Protein AF-A0A956C0H5-F1 (afdb_monomer_lite)

Radius of gyration: 31.95 Å; chains: 1; bounding box: 98×32×68 Å

pLDDT: mean 83.11, std 15.61, range [42.44, 98.19]

Foldseek 3Di:
DLVVLDPDDVPDQDDPPDCVRCVSQVSVVVLVQFPDWDWDWADDPDPNDIDTDIDTHGDQQKDWDDWDWDWDQDADPDPDGDDDTKIKIKTKMKRQQVVVNRKMWMWIWMDIPAKTKIKIKIKDCQVVNHNDIDIDMDMDIGHDDDPDDDPPDPPPDPPQDPPHDPPDPDPDDD

Sequence (174 aa):
VIRRYVFLEKGEALDVNDPEIETIRYRLLGTGWFDDVHLALRKGSRRGWVILEITVRERNTLVIQHLAVGVSRGVAGTSDRATDALPYVGLSAAETNLFGTGKSFALSLLASDRQQAVLGRYTDPVFLGSPFSLRLSGFFHNGLEFFGNEPLVSISCPPPGPDADPEMPDPCPP

Structure (mmCIF, N/CA/C/O backbone):
data_AF-A0A956C0H5-F1
#
_entry.id   AF-A0A956C0H5-F1
#
loop_
_atom_site.group_PDB
_atom_site.id
_atom_site.type_symbol
_atom_site.label_atom_id
_atom_site.label_alt_id
_atom_site.label_comp_id
_atom_site.label_asym_id
_atom_site.label_entity_id
_atom_site.label_seq_id
_atom_site.pdbx_PDB_ins_code
_atom_site.Cartn_x
_atom_site.Cartn_y
_atom_site.Cartn_z
_atom_site.occupancy
_atom_site.B_iso_or_equiv
_atom_site.auth_seq_id
_atom_site.auth_comp_id
_atom_site.auth_asym_id
_atom_site.auth_atom_id
_atom_site.pdbx_PDB_model_num
ATOM 1 N N . VAL A 1 1 ? -6.774 -6.746 10.139 1.00 83.56 1 VAL A N 1
ATOM 2 C CA . VAL A 1 1 ? -6.047 -5.479 9.886 1.00 83.56 1 VAL A CA 1
ATOM 3 C C . VAL A 1 1 ? -6.651 -4.297 10.635 1.00 83.56 1 VAL A C 1
ATOM 5 O O . VAL A 1 1 ? -5.957 -3.742 11.473 1.00 83.56 1 VAL A O 1
ATOM 8 N N . ILE A 1 2 ? -7.934 -3.972 10.433 1.00 89.50 2 ILE A N 1
ATOM 9 C CA . ILE A 1 2 ? -8.628 -2.842 11.094 1.00 89.50 2 ILE A CA 1
ATOM 10 C C . ILE A 1 2 ? -8.444 -2.839 12.619 1.00 89.50 2 ILE A C 1
ATOM 12 O O . ILE A 1 2 ? -8.063 -1.824 13.190 1.00 89.50 2 ILE A O 1
ATOM 16 N N . ARG A 1 3 ? -8.629 -3.997 13.274 1.00 89.44 3 ARG A N 1
ATOM 17 C CA . ARG A 1 3 ? -8.521 -4.147 14.736 1.00 89.44 3 ARG A CA 1
ATOM 18 C C . ARG A 1 3 ? -7.220 -3.594 15.330 1.00 89.44 3 ARG A C 1
ATOM 20 O O . ARG A 1 3 ? -7.254 -3.089 16.439 1.00 89.44 3 ARG A O 1
ATOM 27 N N . ARG A 1 4 ? -6.107 -3.643 14.592 1.00 85.81 4 ARG A N 1
ATOM 28 C CA . ARG A 1 4 ? -4.802 -3.126 15.035 1.00 85.81 4 ARG A CA 1
ATOM 29 C C . ARG A 1 4 ? -4.802 -1.610 15.267 1.00 85.81 4 ARG A C 1
ATOM 31 O O . ARG A 1 4 ? -3.990 -1.112 16.033 1.00 85.81 4 ARG A O 1
ATOM 38 N N . TYR A 1 5 ? -5.683 -0.882 14.591 1.00 88.88 5 TYR A N 1
ATOM 39 C CA . TYR A 1 5 ? -5.785 0.575 14.689 1.00 88.88 5 TYR A CA 1
ATOM 40 C C . TYR A 1 5 ? -6.809 1.025 15.739 1.00 88.88 5 TYR A C 1
ATOM 42 O O . TYR A 1 5 ? -6.907 2.217 16.028 1.00 88.88 5 TYR A O 1
ATOM 50 N N . VAL A 1 6 ? -7.546 0.076 16.324 1.00 91.31 6 VAL A N 1
ATOM 51 C CA . VAL A 1 6 ? -8.499 0.305 17.410 1.00 91.31 6 VAL A CA 1
ATOM 52 C C . VAL A 1 6 ? -7.766 0.099 18.731 1.00 91.31 6 VAL A C 1
ATOM 54 O O . VAL A 1 6 ? -7.389 -1.025 19.045 1.00 91.31 6 VAL A O 1
ATOM 57 N N . PHE A 1 7 ? -7.566 1.176 19.490 1.00 89.62 7 PHE A N 1
ATOM 58 C CA . PHE A 1 7 ? -6.877 1.125 20.786 1.00 89.62 7 PHE A CA 1
ATOM 59 C C . PHE A 1 7 ? -7.741 0.520 21.901 1.00 89.62 7 PHE A C 1
ATOM 61 O O . PHE A 1 7 ? -7.200 -0.023 22.851 1.00 89.62 7 PHE A O 1
ATOM 68 N N . LEU A 1 8 ? -9.067 0.566 21.748 1.00 90.06 8 LEU A N 1
ATOM 69 C CA . LEU A 1 8 ? -10.025 0.062 22.730 1.00 90.06 8 LEU A CA 1
ATOM 70 C C . LEU A 1 8 ? -10.003 -1.460 22.824 1.00 90.06 8 LEU A C 1
ATOM 72 O O . LEU A 1 8 ? -10.137 -2.159 21.807 1.00 90.06 8 LEU A O 1
ATOM 76 N N . GLU A 1 9 ? -9.954 -1.993 24.037 1.00 89.69 9 GLU A N 1
ATOM 77 C CA . GLU A 1 9 ? -10.116 -3.418 24.293 1.00 89.69 9 GLU A CA 1
ATOM 78 C C . GLU A 1 9 ? -11.576 -3.817 24.530 1.00 89.69 9 GLU A C 1
ATOM 80 O O . GLU A 1 9 ? -12.439 -3.037 24.933 1.00 89.69 9 GLU A O 1
ATOM 85 N N . LYS A 1 10 ? -11.903 -5.076 24.225 1.00 89.50 10 LYS A N 1
ATOM 86 C CA . LYS A 1 10 ? -13.264 -5.570 24.440 1.00 89.50 10 LYS A CA 1
ATOM 87 C C . LYS A 1 10 ? -13.529 -5.661 25.943 1.00 89.50 10 LYS A C 1
ATOM 89 O O . LYS A 1 10 ? -12.892 -6.455 26.624 1.00 89.50 10 LYS A O 1
ATOM 94 N N . GLY A 1 11 ? -14.551 -4.948 26.411 1.00 88.69 11 GLY A N 1
ATOM 95 C CA . GLY A 1 11 ? -14.949 -4.931 27.824 1.00 88.69 11 GLY A CA 1
ATOM 96 C C . GLY A 1 11 ? -14.332 -3.790 28.628 1.00 88.69 11 GLY A C 1
ATOM 97 O O . GLY A 1 11 ? -14.670 -3.641 29.799 1.00 88.69 11 GLY A O 1
ATOM 98 N N . GLU A 1 12 ? -13.483 -2.977 28.003 1.00 88.56 12 GLU A N 1
ATOM 99 C CA . GLU A 1 12 ? -13.012 -1.717 28.564 1.00 88.56 12 GLU A CA 1
ATOM 100 C C . GLU A 1 12 ? -14.165 -0.707 28.678 1.00 88.56 12 GLU A C 1
ATOM 102 O O . GLU A 1 12 ? -15.116 -0.728 27.887 1.00 88.56 12 GLU A O 1
ATOM 107 N N . ALA A 1 13 ? -14.100 0.160 29.690 1.00 87.25 13 ALA A N 1
ATOM 108 C CA . ALA A 1 13 ? -15.047 1.256 29.827 1.00 87.25 13 ALA A CA 1
ATOM 109 C C . ALA A 1 13 ? -14.805 2.280 28.711 1.00 87.25 13 ALA A C 1
ATOM 111 O O . ALA A 1 13 ? -13.676 2.689 28.473 1.00 87.25 13 ALA A O 1
ATOM 112 N N . LEU A 1 14 ? -15.878 2.691 28.039 1.00 86.25 14 LEU A N 1
ATOM 113 C CA . LEU A 1 14 ? -15.834 3.652 26.944 1.00 86.25 14 LEU A CA 1
ATOM 114 C C . LEU A 1 14 ? -16.555 4.929 27.366 1.00 86.25 14 LEU A C 1
ATOM 116 O O . LEU A 1 14 ? -17.743 4.869 27.697 1.00 86.25 14 LEU A O 1
ATOM 120 N N . ASP A 1 15 ? -15.875 6.070 27.300 1.00 86.88 15 ASP A N 1
ATOM 121 C CA . ASP A 1 15 ? -16.541 7.370 27.340 1.00 86.88 15 ASP A CA 1
ATOM 122 C C . ASP A 1 15 ? -16.944 7.774 25.917 1.00 86.88 15 ASP A C 1
ATOM 124 O O . ASP A 1 15 ? -16.118 7.876 25.019 1.00 86.88 15 ASP A O 1
ATOM 128 N N . VAL A 1 16 ? -18.241 7.983 25.700 1.00 80.38 16 VAL A N 1
ATOM 129 C CA . VAL A 1 16 ? -18.805 8.328 24.386 1.00 80.38 16 VAL A CA 1
ATOM 130 C C . VAL A 1 16 ? -18.338 9.705 23.908 1.00 80.38 16 VAL A C 1
ATOM 132 O O . VAL A 1 16 ? -18.297 9.942 22.703 1.00 80.38 16 VAL A O 1
ATOM 135 N N . ASN A 1 17 ? -17.993 10.600 24.835 1.00 82.69 17 ASN A N 1
ATOM 136 C CA . ASN A 1 17 ? -17.524 11.946 24.511 1.00 82.69 17 ASN A CA 1
ATOM 137 C C . ASN A 1 17 ? -16.003 12.018 24.348 1.00 82.69 17 ASN A C 1
ATOM 139 O O . ASN A 1 17 ? -15.473 13.114 24.169 1.00 82.69 17 ASN A O 1
ATOM 143 N N . ASP A 1 18 ? -15.308 10.881 24.424 1.00 85.12 18 ASP A N 1
ATOM 144 C CA . ASP A 1 18 ? -13.865 10.845 24.268 1.00 85.12 18 ASP A CA 1
ATOM 145 C C . ASP A 1 18 ? -13.478 11.157 22.809 1.00 85.12 18 ASP A C 1
ATOM 147 O O . ASP A 1 18 ? -13.793 10.373 21.899 1.00 85.12 18 ASP A O 1
ATOM 151 N N . PRO A 1 19 ? -12.783 12.281 22.551 1.00 84.38 19 PRO A N 1
ATOM 152 C CA . PRO A 1 19 ? -12.319 12.615 21.210 1.00 84.38 19 PRO A CA 1
ATOM 153 C C . PRO A 1 19 ? -11.337 11.574 20.657 1.00 84.38 19 PRO A C 1
ATOM 155 O O . PRO A 1 19 ? -11.182 11.471 19.436 1.00 84.38 19 PRO A O 1
ATOM 158 N N . GLU A 1 20 ? -10.699 10.759 21.506 1.00 85.06 20 GLU A N 1
ATOM 159 C CA . GLU A 1 20 ? -9.787 9.720 21.046 1.00 85.06 20 GLU A CA 1
ATOM 160 C C . GLU A 1 20 ? -10.485 8.682 20.156 1.00 85.06 20 GLU A C 1
ATOM 162 O O . GLU A 1 20 ? -9.850 8.166 19.229 1.00 85.06 20 GLU A O 1
ATOM 167 N N . ILE A 1 21 ? -11.792 8.437 20.336 1.00 88.31 21 ILE A N 1
ATOM 168 C CA . ILE A 1 21 ? -12.573 7.511 19.496 1.00 88.31 21 ILE A CA 1
ATOM 169 C C . ILE A 1 21 ? -12.537 7.945 18.026 1.00 88.31 21 ILE A C 1
ATOM 171 O O . ILE A 1 21 ? -12.342 7.104 17.141 1.00 88.31 21 ILE A O 1
ATOM 175 N N . GLU A 1 22 ? -12.648 9.246 17.741 1.00 88.44 22 GLU A N 1
ATOM 176 C CA . GLU A 1 22 ? -12.543 9.756 16.368 1.00 88.44 22 GLU A CA 1
ATOM 177 C C . GLU A 1 22 ? -11.156 9.516 15.763 1.00 88.44 22 GLU A C 1
ATOM 179 O O . GLU A 1 22 ? -11.024 9.308 14.554 1.00 88.44 22 GLU A O 1
ATOM 184 N N . THR A 1 23 ? -10.109 9.437 16.585 1.00 92.44 23 THR A N 1
ATOM 185 C CA . THR A 1 23 ? -8.748 9.126 16.122 1.00 92.44 23 THR A CA 1
ATOM 186 C C . THR A 1 23 ? -8.664 7.768 15.432 1.00 92.44 23 THR A C 1
ATOM 188 O O . THR A 1 23 ? -7.829 7.593 14.544 1.00 92.44 23 THR A O 1
ATOM 191 N N . ILE A 1 24 ? -9.541 6.810 15.765 1.00 93.75 24 ILE A N 1
ATOM 192 C CA . ILE A 1 24 ? -9.627 5.520 15.059 1.00 93.75 24 ILE A CA 1
ATOM 193 C C . ILE A 1 24 ? -9.949 5.753 13.581 1.00 93.75 24 ILE A C 1
ATOM 195 O O . ILE A 1 24 ? -9.306 5.163 12.709 1.00 93.75 24 ILE A O 1
ATOM 199 N N . ARG A 1 25 ? -10.904 6.649 13.293 1.00 94.31 25 ARG A N 1
ATOM 200 C CA . ARG A 1 25 ? -11.288 7.014 11.926 1.00 94.31 25 ARG A CA 1
ATOM 201 C C . ARG A 1 25 ? -10.088 7.575 11.170 1.00 94.31 25 ARG A C 1
ATOM 203 O O . ARG A 1 25 ? -9.765 7.082 10.091 1.00 94.31 25 ARG A O 1
ATOM 210 N N . TYR A 1 26 ? -9.391 8.548 11.754 1.00 94.12 26 TYR A N 1
ATOM 211 C CA . TYR A 1 26 ? -8.232 9.181 11.119 1.00 94.12 26 TYR A CA 1
ATOM 212 C C . TYR A 1 26 ? -7.056 8.218 10.934 1.00 94.12 26 TYR A C 1
ATOM 214 O O . TYR A 1 26 ? -6.415 8.239 9.886 1.00 94.12 26 TYR A O 1
ATOM 222 N N . ARG A 1 27 ? -6.798 7.323 11.895 1.00 93.69 27 ARG A N 1
ATOM 223 C CA . ARG A 1 27 ? -5.769 6.278 11.770 1.00 93.69 27 ARG A CA 1
ATOM 224 C C . ARG A 1 27 ? -6.072 5.325 10.620 1.00 93.69 27 ARG A C 1
ATOM 226 O O . ARG A 1 27 ? -5.168 5.009 9.853 1.00 93.69 27 ARG A O 1
ATOM 233 N N . LEU A 1 28 ? -7.327 4.890 10.485 1.00 93.88 28 LEU A N 1
ATOM 234 C CA . LEU A 1 28 ? -7.751 4.012 9.393 1.00 93.88 28 LEU A CA 1
ATOM 235 C C . LEU A 1 28 ? -7.666 4.717 8.037 1.00 93.88 28 LEU A C 1
ATOM 237 O O . LEU A 1 28 ? -7.111 4.142 7.104 1.00 93.88 28 LEU A O 1
ATOM 241 N N . LEU A 1 29 ? -8.122 5.967 7.929 1.00 93.94 29 LEU A N 1
ATOM 242 C CA . LEU A 1 29 ? -7.972 6.762 6.703 1.00 93.94 29 LEU A CA 1
ATOM 243 C C . LEU A 1 29 ? -6.494 6.997 6.350 1.00 93.94 29 LEU A C 1
ATOM 245 O O . LEU A 1 29 ? -6.102 6.856 5.193 1.00 93.94 29 LEU A O 1
ATOM 249 N N . GLY A 1 30 ? -5.655 7.268 7.353 1.00 91.25 30 GLY A N 1
ATOM 250 C CA . GLY A 1 30 ? -4.216 7.487 7.198 1.00 91.25 30 GLY A CA 1
ATOM 251 C C . GLY A 1 30 ? -3.442 6.273 6.677 1.00 91.25 30 GLY A C 1
ATOM 252 O O . GLY A 1 30 ? -2.357 6.442 6.127 1.00 91.25 30 GLY A O 1
ATOM 253 N N . THR A 1 31 ? -3.997 5.057 6.777 1.00 89.12 31 THR A N 1
ATOM 254 C CA . THR A 1 31 ? -3.408 3.869 6.127 1.00 89.12 31 THR A CA 1
ATOM 255 C C . THR A 1 31 ? -3.444 3.957 4.608 1.00 89.12 31 THR A C 1
ATOM 257 O O . THR A 1 31 ? -2.625 3.339 3.931 1.00 89.12 31 THR A O 1
ATOM 260 N N . GLY A 1 32 ? -4.410 4.700 4.063 1.00 89.81 32 GLY A N 1
ATOM 261 C CA . GLY A 1 32 ? -4.676 4.679 2.644 1.00 89.81 32 GLY A CA 1
ATOM 262 C C . GLY A 1 32 ? -5.164 3.311 2.147 1.00 89.81 32 GLY A C 1
ATOM 263 O O . GLY A 1 32 ? -4.756 2.852 1.085 1.00 89.81 32 GLY A O 1
ATOM 264 N N . TRP A 1 33 ? -6.029 2.627 2.882 1.00 91.06 33 TRP A N 1
ATOM 265 C CA . TRP A 1 33 ? -6.737 1.442 2.363 1.00 91.06 33 TRP A CA 1
ATOM 266 C C . TRP A 1 33 ? -8.231 1.681 2.173 1.00 91.06 33 TRP A C 1
ATOM 268 O O . TRP A 1 33 ? -8.898 0.950 1.445 1.00 91.06 33 TRP A O 1
ATOM 278 N N . PHE A 1 34 ? -8.741 2.738 2.792 1.00 93.44 34 PHE A N 1
ATOM 279 C CA . PHE A 1 34 ? -10.149 3.093 2.795 1.00 93.44 34 PHE A CA 1
ATOM 280 C C . PHE A 1 34 ? -10.289 4.524 2.292 1.00 93.44 34 PHE A C 1
ATOM 282 O O . PHE A 1 34 ? -9.437 5.367 2.586 1.00 93.44 34 PHE A O 1
ATOM 289 N N . ASP A 1 35 ? -11.330 4.790 1.514 1.00 94.00 35 ASP A N 1
ATOM 290 C CA . ASP A 1 35 ? -11.700 6.154 1.129 1.00 94.00 35 ASP A CA 1
ATOM 291 C C . ASP A 1 35 ? -12.812 6.720 2.017 1.00 94.00 35 ASP A C 1
ATOM 293 O O . ASP A 1 35 ? -12.977 7.936 2.085 1.00 94.00 35 ASP A O 1
ATOM 297 N N . ASP A 1 36 ? -13.521 5.855 2.745 1.00 95.56 36 ASP A N 1
ATOM 298 C CA . ASP A 1 36 ? -14.483 6.251 3.760 1.00 95.56 36 ASP A CA 1
ATOM 299 C C . ASP A 1 36 ? -14.491 5.299 4.965 1.00 95.56 36 ASP A C 1
ATOM 301 O O . ASP A 1 36 ? -14.320 4.081 4.846 1.00 95.56 36 ASP A O 1
ATOM 305 N N . VAL A 1 37 ? -14.678 5.886 6.146 1.00 96.50 37 VAL A N 1
ATOM 306 C CA . VAL A 1 37 ? -14.713 5.202 7.443 1.00 96.50 37 VAL A CA 1
ATOM 307 C C . VAL A 1 37 ? -15.772 5.875 8.306 1.00 96.50 37 VAL A C 1
ATOM 309 O O . VAL A 1 37 ? -15.719 7.088 8.540 1.00 96.50 37 VAL A O 1
ATOM 312 N N . HIS A 1 38 ? -16.719 5.085 8.802 1.00 95.69 38 HIS A N 1
ATOM 313 C CA . HIS A 1 38 ? -17.803 5.521 9.675 1.00 95.69 38 HIS A CA 1
ATOM 314 C C . HIS A 1 38 ? -17.788 4.731 10.980 1.00 95.69 38 HIS A C 1
ATOM 316 O O . HIS A 1 38 ? -17.655 3.505 10.985 1.00 95.69 38 HIS A O 1
ATOM 322 N N . LEU A 1 39 ? -17.940 5.454 12.087 1.00 94.12 39 LEU A N 1
ATOM 323 C CA . LEU A 1 39 ? -18.017 4.898 13.431 1.00 94.12 39 LEU A CA 1
ATOM 324 C C . LEU A 1 39 ? -19.443 5.075 13.947 1.00 94.12 39 LEU A C 1
ATOM 326 O O . LEU A 1 39 ? -20.000 6.168 13.869 1.00 94.12 39 LEU A O 1
ATOM 330 N N . ALA A 1 40 ? -20.026 4.011 14.484 1.00 92.50 40 ALA A N 1
ATOM 331 C CA . ALA A 1 40 ? -21.325 4.056 15.136 1.00 92.50 40 ALA A CA 1
ATOM 332 C C . ALA A 1 40 ? -21.286 3.262 16.441 1.00 92.50 40 ALA A C 1
ATOM 334 O O . ALA A 1 40 ? -20.672 2.200 16.526 1.00 92.50 40 ALA A O 1
ATOM 335 N N . LEU A 1 41 ? -21.982 3.755 17.463 1.00 91.75 41 LEU A N 1
ATOM 336 C CA . LEU A 1 41 ? -22.222 2.998 18.685 1.00 91.75 41 LEU A CA 1
ATOM 337 C C . LEU A 1 41 ? -23.611 2.374 18.621 1.00 91.75 41 LEU A C 1
ATOM 339 O O . LEU A 1 41 ? -24.626 3.059 18.492 1.00 91.75 41 LEU A O 1
ATOM 343 N N . ARG A 1 42 ? -23.657 1.049 18.722 1.00 93.50 42 ARG A N 1
ATOM 344 C CA . ARG A 1 42 ? -24.896 0.279 18.810 1.00 93.50 42 ARG A CA 1
ATOM 345 C C . ARG A 1 42 ? -25.109 -0.199 20.235 1.00 93.50 42 ARG A C 1
ATOM 347 O O . ARG A 1 42 ? -24.162 -0.463 20.975 1.00 93.50 42 ARG A O 1
ATOM 354 N N . LYS A 1 43 ? -26.374 -0.353 20.617 1.00 92.75 43 LYS A N 1
ATOM 355 C CA . LYS A 1 43 ? -26.745 -0.938 21.906 1.00 92.75 43 LYS A CA 1
ATOM 356 C C . LYS A 1 43 ? -26.224 -2.378 21.987 1.00 92.75 43 LYS A C 1
ATOM 358 O O . LYS A 1 43 ? -26.487 -3.182 21.096 1.00 92.75 43 LYS A O 1
ATOM 363 N N . GLY A 1 44 ? -25.505 -2.697 23.060 1.00 91.00 44 GLY A N 1
ATOM 364 C CA . GLY A 1 44 ? -25.042 -4.052 23.342 1.00 91.00 44 GLY A CA 1
ATOM 365 C C . GLY A 1 44 ? -26.159 -4.959 23.864 1.00 91.00 44 GLY A C 1
ATOM 366 O O . GLY A 1 44 ? -27.256 -4.517 24.205 1.00 91.00 44 GLY A O 1
ATOM 367 N N . SER A 1 45 ? -25.867 -6.256 23.969 1.00 90.75 45 SER A N 1
ATOM 368 C CA . SER A 1 45 ? -26.831 -7.267 24.432 1.00 90.75 45 SER A CA 1
ATOM 369 C C . SER A 1 45 ? -27.194 -7.159 25.919 1.00 90.75 45 SER A C 1
ATOM 371 O O . SER A 1 45 ? -28.181 -7.746 26.357 1.00 90.75 45 SER A O 1
ATOM 373 N N . ARG A 1 46 ? -26.415 -6.412 26.710 1.00 93.06 46 ARG A N 1
ATOM 374 C CA . ARG A 1 46 ? -26.618 -6.203 28.150 1.00 93.06 46 ARG A CA 1
ATOM 375 C C . ARG A 1 46 ? -26.717 -4.712 28.454 1.00 93.06 46 ARG A C 1
ATOM 377 O O . ARG A 1 46 ? -26.121 -3.884 27.769 1.00 93.06 46 ARG A O 1
ATOM 384 N N . ARG A 1 47 ? -27.458 -4.358 29.507 1.00 90.56 47 ARG A N 1
ATOM 385 C CA . ARG A 1 47 ? -27.556 -2.966 29.970 1.00 90.56 47 ARG A CA 1
ATOM 386 C C . ARG A 1 47 ? -26.161 -2.436 30.318 1.00 90.56 47 ARG A C 1
ATOM 388 O O . ARG A 1 47 ? -25.413 -3.119 31.008 1.00 90.56 47 ARG A O 1
ATOM 395 N N . GLY A 1 48 ? -25.837 -1.237 29.836 1.00 89.38 48 GLY A N 1
ATOM 396 C CA . GLY A 1 48 ? -24.525 -0.608 30.028 1.00 89.38 48 GLY A CA 1
ATOM 397 C C . GLY A 1 48 ? -23.446 -1.057 29.037 1.00 89.38 48 GLY A C 1
ATOM 398 O O . GLY A 1 48 ? -22.340 -0.543 29.099 1.00 89.38 48 GLY A O 1
ATOM 399 N N . TRP A 1 49 ? -23.752 -1.975 28.114 1.00 92.12 49 TRP A N 1
ATOM 400 C CA . TRP A 1 49 ? -22.819 -2.409 27.074 1.00 92.12 49 TRP A CA 1
ATOM 401 C C . TRP A 1 49 ? -23.143 -1.748 25.738 1.00 92.12 49 TRP A C 1
ATOM 403 O O . TRP A 1 49 ? -24.313 -1.558 25.389 1.00 92.12 49 TRP A O 1
ATOM 413 N N . VAL A 1 50 ? -22.100 -1.467 24.963 1.00 92.56 50 VAL A N 1
ATOM 414 C CA . VAL A 1 50 ? -22.186 -0.919 23.607 1.00 92.56 50 VAL A CA 1
ATOM 415 C C . VAL A 1 50 ? -21.323 -1.735 22.652 1.00 92.56 50 VAL A C 1
ATOM 417 O O . VAL A 1 50 ? -20.401 -2.437 23.065 1.00 92.56 50 VAL A O 1
ATOM 420 N N . ILE A 1 51 ? -21.651 -1.666 21.368 1.00 93.06 51 ILE A N 1
ATOM 421 C CA . ILE A 1 51 ? -20.872 -2.245 20.278 1.00 93.06 51 ILE A CA 1
ATOM 422 C C . ILE A 1 51 ? -20.370 -1.080 19.436 1.00 93.06 51 ILE A C 1
ATOM 424 O O . ILE A 1 51 ? -21.177 -0.320 18.902 1.00 93.06 51 ILE A O 1
ATOM 428 N N . LEU A 1 52 ? -19.051 -0.956 19.313 1.00 92.06 52 LEU A N 1
ATOM 429 C CA . LEU A 1 52 ? -18.436 -0.060 18.344 1.00 92.06 52 LEU A CA 1
ATOM 430 C C . LEU A 1 52 ? -18.476 -0.727 16.967 1.00 92.06 52 LEU A C 1
ATOM 432 O O . LEU A 1 52 ? -17.737 -1.673 16.696 1.00 92.06 52 LEU A O 1
ATOM 436 N N . GLU A 1 53 ? -19.373 -0.245 16.120 1.00 94.31 53 GLU A N 1
ATOM 437 C CA . GLU A 1 53 ? -19.497 -0.637 14.724 1.00 94.31 53 GLU A CA 1
ATOM 438 C C . GLU A 1 53 ? -18.594 0.262 13.873 1.00 94.31 53 GLU A C 1
ATOM 440 O O . GLU A 1 53 ? -18.737 1.485 13.869 1.00 94.31 53 GLU A O 1
ATOM 445 N N . ILE A 1 54 ? -17.651 -0.356 13.161 1.00 95.38 54 ILE A N 1
ATOM 446 C CA . ILE A 1 54 ? -16.737 0.324 12.241 1.00 95.38 54 ILE A CA 1
ATOM 447 C C . ILE A 1 54 ? -17.104 -0.130 10.834 1.00 95.38 54 ILE A C 1
ATOM 449 O O . ILE A 1 54 ? -16.823 -1.267 10.454 1.00 95.38 54 ILE A O 1
ATOM 453 N N . THR A 1 55 ? -17.738 0.755 10.072 1.00 96.50 55 THR A N 1
ATOM 454 C CA . THR A 1 55 ? -18.072 0.513 8.665 1.00 96.50 55 THR A CA 1
ATOM 455 C C . THR A 1 55 ? -17.017 1.176 7.797 1.00 96.50 55 THR A C 1
ATOM 457 O O . THR A 1 55 ? -16.698 2.348 7.995 1.00 96.50 55 THR A O 1
ATOM 460 N N . VAL A 1 56 ? -16.454 0.430 6.851 1.00 95.00 56 VAL A N 1
ATOM 461 C CA . VAL A 1 56 ? -15.394 0.917 5.963 1.00 95.00 56 VAL A CA 1
ATOM 462 C C . VAL A 1 56 ? -15.772 0.689 4.510 1.00 95.00 56 VAL A C 1
ATOM 464 O O . VAL A 1 56 ? -16.420 -0.307 4.182 1.00 95.00 56 VAL A O 1
ATOM 467 N N . ARG A 1 57 ? -15.323 1.593 3.641 1.00 94.38 57 ARG A N 1
ATOM 468 C CA . ARG A 1 57 ? -15.356 1.414 2.192 1.00 94.38 57 ARG A CA 1
ATOM 469 C C . ARG A 1 57 ? -13.926 1.326 1.681 1.00 94.38 57 ARG A C 1
ATOM 471 O O . ARG A 1 57 ? -13.120 2.233 1.888 1.00 94.38 57 ARG A O 1
ATOM 478 N N . GLU A 1 58 ? -13.592 0.182 1.096 1.00 90.12 58 GLU A N 1
ATOM 479 C CA . GLU A 1 58 ? -12.264 -0.048 0.533 1.00 90.12 58 GLU A CA 1
ATOM 480 C C . GLU A 1 58 ? -12.061 0.816 -0.709 1.00 90.12 58 GLU A C 1
ATOM 482 O O . GLU A 1 58 ? -12.961 0.972 -1.538 1.00 90.12 58 GLU A O 1
ATOM 487 N N . ARG A 1 59 ? -10.856 1.375 -0.830 1.00 90.06 59 ARG A N 1
ATOM 488 C CA . ARG A 1 59 ? -10.425 2.089 -2.034 1.00 90.06 59 ARG A CA 1
ATOM 489 C C . ARG A 1 59 ? -9.651 1.148 -2.953 1.00 90.06 59 ARG A C 1
ATOM 491 O O . ARG A 1 59 ? -9.165 0.115 -2.506 1.00 90.06 59 ARG A O 1
ATOM 498 N N . ASN A 1 60 ? -9.455 1.536 -4.214 1.00 87.38 60 ASN A N 1
ATOM 499 C CA . ASN A 1 60 ? -8.512 0.819 -5.072 1.00 87.38 60 ASN A CA 1
ATOM 500 C C . ASN A 1 60 ? -7.088 0.970 -4.511 1.00 87.38 60 ASN A C 1
ATOM 502 O O . ASN A 1 60 ? -6.585 2.087 -4.365 1.00 87.38 60 ASN A O 1
ATOM 506 N N . THR A 1 61 ? -6.457 -0.146 -4.165 1.00 87.94 61 THR A N 1
ATOM 507 C CA . THR A 1 61 ? -5.143 -0.187 -3.516 1.00 87.94 61 THR A CA 1
ATOM 508 C C . THR A 1 61 ? -3.999 -0.488 -4.486 1.00 87.94 61 THR A C 1
ATOM 510 O O . THR A 1 61 ? -2.831 -0.413 -4.080 1.00 87.94 61 THR A O 1
ATOM 513 N N . LEU A 1 62 ? -4.329 -0.700 -5.769 1.00 92.75 62 LEU A N 1
ATOM 514 C CA . LEU A 1 62 ? -3.387 -0.751 -6.879 1.00 92.75 62 LEU A CA 1
ATOM 515 C C . LEU A 1 62 ? -3.012 0.667 -7.322 1.00 92.75 62 LEU A C 1
ATOM 517 O O . LEU A 1 62 ? -3.858 1.448 -7.760 1.00 92.75 62 LEU A O 1
ATOM 521 N N . VAL A 1 63 ? -1.724 0.987 -7.246 1.00 93.19 63 VAL A N 1
ATOM 522 C CA . VAL A 1 63 ? -1.170 2.299 -7.586 1.00 93.19 63 VAL A CA 1
ATOM 523 C C . VAL A 1 63 ? -0.046 2.175 -8.605 1.00 93.19 63 VAL A C 1
ATOM 525 O O . VAL A 1 63 ? 0.795 1.281 -8.521 1.00 93.19 63 VAL A O 1
ATOM 528 N N . ILE A 1 64 ? 0.008 3.114 -9.547 1.00 95.75 64 ILE A N 1
ATOM 529 C CA . ILE A 1 64 ? 1.198 3.328 -10.375 1.00 95.75 64 ILE A CA 1
ATOM 530 C C . ILE A 1 64 ? 2.143 4.223 -9.580 1.00 95.75 64 ILE A C 1
ATOM 532 O O . ILE A 1 64 ? 1.783 5.338 -9.215 1.00 95.75 64 ILE A O 1
ATOM 536 N N . GLN A 1 65 ? 3.330 3.715 -9.265 1.00 92.31 65 GLN A N 1
ATOM 537 C CA . GLN A 1 65 ? 4.305 4.415 -8.432 1.00 92.31 65 GLN A CA 1
ATOM 538 C C . GLN A 1 65 ? 5.226 5.299 -9.265 1.00 92.31 65 GLN A C 1
ATOM 540 O O . GLN A 1 65 ? 5.519 6.423 -8.876 1.00 92.31 65 GLN A O 1
ATOM 545 N N . HIS A 1 66 ? 5.696 4.779 -10.400 1.00 93.50 66 HIS A N 1
ATOM 546 C CA . HIS A 1 66 ? 6.642 5.478 -11.258 1.00 93.50 66 HIS A CA 1
ATOM 547 C C . HIS A 1 66 ? 6.366 5.167 -12.724 1.00 93.50 66 HIS A C 1
ATOM 549 O O . HIS A 1 66 ? 6.090 4.024 -13.093 1.00 93.50 66 HIS A O 1
ATOM 555 N N . LEU A 1 67 ? 6.513 6.197 -13.548 1.00 95.94 67 LEU A N 1
ATOM 556 C CA . LEU A 1 67 ? 6.645 6.108 -14.993 1.00 95.94 67 LEU A CA 1
ATOM 557 C C . LEU A 1 67 ? 7.971 6.769 -15.344 1.00 95.94 67 LEU A C 1
ATOM 559 O O . LEU A 1 67 ? 8.229 7.896 -14.924 1.00 95.94 67 LEU A O 1
ATOM 563 N N . ALA A 1 68 ? 8.816 6.059 -16.076 1.00 92.44 68 ALA A N 1
ATOM 564 C CA . ALA A 1 68 ? 10.107 6.558 -16.510 1.00 92.44 68 ALA A CA 1
ATOM 565 C C . ALA A 1 68 ? 10.204 6.426 -18.024 1.00 92.44 68 ALA A C 1
ATOM 567 O O . ALA A 1 68 ? 9.885 5.387 -18.591 1.00 92.44 68 ALA A O 1
ATOM 568 N N . VAL A 1 69 ? 10.669 7.481 -18.672 1.00 92.62 69 VAL A N 1
ATOM 569 C CA . VAL A 1 69 ? 11.098 7.464 -20.066 1.00 92.62 69 VAL A CA 1
ATOM 570 C C . VAL A 1 69 ? 12.376 8.273 -20.137 1.00 92.62 69 VAL A C 1
ATOM 572 O O . VAL A 1 69 ? 12.507 9.297 -19.464 1.00 92.62 69 VAL A O 1
ATOM 575 N N . GLY A 1 70 ? 13.334 7.816 -20.921 1.00 87.69 70 GLY A N 1
ATOM 576 C CA . GLY A 1 70 ? 14.590 8.527 -21.046 1.00 87.69 70 GLY A CA 1
ATOM 577 C C . GLY A 1 70 ? 15.461 7.945 -22.131 1.00 87.69 70 GLY A C 1
ATOM 578 O O . GLY A 1 70 ? 15.075 7.020 -22.839 1.00 87.69 70 GLY A O 1
ATOM 579 N N . VAL A 1 71 ? 16.651 8.511 -22.249 1.00 82.81 71 VAL A N 1
ATOM 580 C CA . VAL A 1 71 ? 17.708 8.021 -23.123 1.00 82.81 71 VAL A CA 1
ATOM 581 C C . VAL A 1 71 ? 18.964 7.828 -22.284 1.00 82.81 71 VAL A C 1
ATOM 583 O O . VAL A 1 71 ? 19.281 8.653 -21.427 1.00 82.81 71 VAL A O 1
ATOM 586 N N . SER A 1 72 ? 19.664 6.726 -22.500 1.00 73.12 72 SER A N 1
ATOM 587 C CA . SER A 1 72 ? 20.986 6.448 -21.945 1.00 73.12 72 SER A CA 1
ATOM 588 C C . SER A 1 72 ? 22.002 6.387 -23.087 1.00 73.12 72 SER A C 1
ATOM 590 O O . SER A 1 72 ? 21.630 6.192 -24.237 1.00 73.12 72 SER A O 1
ATOM 592 N N . ARG A 1 73 ? 23.296 6.580 -22.821 1.00 64.56 73 ARG A N 1
ATOM 593 C CA . ARG A 1 73 ? 24.342 6.242 -23.802 1.00 64.56 73 ARG A CA 1
ATOM 594 C C . ARG A 1 73 ? 24.882 4.861 -23.469 1.00 64.56 73 ARG A C 1
ATOM 596 O O . ARG A 1 73 ? 25.331 4.650 -22.345 1.00 64.56 73 ARG A O 1
ATOM 603 N N . GLY A 1 74 ? 24.831 3.943 -24.433 1.00 55.16 74 GLY A N 1
ATOM 604 C CA . GLY A 1 74 ? 25.343 2.582 -24.279 1.00 55.16 74 GLY A CA 1
ATOM 605 C C . GLY A 1 74 ? 26.434 2.263 -25.294 1.00 55.16 74 GLY A C 1
ATOM 606 O O . GLY A 1 74 ? 26.238 2.370 -26.501 1.00 55.16 74 GLY A O 1
ATOM 607 N N . VAL A 1 75 ? 27.576 1.802 -24.800 1.00 51.12 75 VAL A N 1
ATOM 608 C CA . VAL A 1 75 ? 28.728 1.358 -25.591 1.00 51.12 75 VAL A CA 1
ATOM 609 C C . VAL A 1 75 ? 28.623 -0.184 -25.709 1.00 51.12 75 VAL A C 1
ATOM 611 O O . VAL A 1 75 ? 28.780 -0.873 -24.712 1.00 51.12 75 VAL A O 1
ATOM 614 N N . ALA A 1 76 ? 28.276 -0.768 -26.873 1.00 42.44 76 ALA A N 1
ATOM 615 C CA . ALA A 1 76 ? 28.348 -2.240 -27.137 1.00 42.44 76 ALA A CA 1
ATOM 616 C C . ALA A 1 76 ? 29.826 -2.777 -27.216 1.00 42.44 76 ALA A C 1
ATOM 618 O O . ALA A 1 76 ? 30.709 -2.012 -26.847 1.00 42.44 76 ALA A O 1
ATOM 619 N N . GLY A 1 77 ? 30.174 -3.988 -27.739 1.00 50.84 77 GLY A N 1
ATOM 620 C CA . GLY A 1 77 ? 31.582 -4.469 -28.055 1.00 50.84 77 GLY A CA 1
ATOM 621 C C . GLY A 1 77 ? 31.986 -4.592 -29.573 1.00 50.84 77 GLY A C 1
ATOM 622 O O . GLY A 1 77 ? 31.219 -5.211 -30.292 1.00 50.84 77 GLY A O 1
ATOM 623 N N . THR A 1 78 ? 33.041 -3.924 -30.127 1.00 51.53 78 THR A N 1
ATOM 624 C CA . THR A 1 78 ? 33.011 -3.209 -31.473 1.00 51.53 78 THR A CA 1
ATOM 625 C C . THR A 1 78 ? 33.608 -1.762 -31.527 1.00 51.53 78 THR A C 1
ATOM 627 O O . THR A 1 78 ? 32.877 -0.803 -31.310 1.00 51.53 78 THR A O 1
ATOM 630 N N . SER A 1 79 ? 34.901 -1.572 -31.783 1.00 52.84 79 SER A N 1
ATOM 631 C CA . SER A 1 79 ? 35.817 -0.476 -31.378 1.00 52.84 79 SER A CA 1
ATOM 632 C C . SER A 1 79 ? 35.567 1.021 -31.710 1.00 52.84 79 SER A C 1
ATOM 634 O O . SER A 1 79 ? 36.476 1.808 -31.465 1.00 52.84 79 SER A O 1
ATOM 636 N N . ASP A 1 80 ? 34.400 1.461 -32.191 1.00 54.09 80 ASP A N 1
ATOM 637 C CA . ASP A 1 80 ? 34.037 2.896 -32.199 1.00 54.09 80 ASP A CA 1
ATOM 638 C C . ASP A 1 80 ? 32.543 3.092 -31.890 1.00 54.09 80 ASP A C 1
ATOM 640 O O . ASP A 1 80 ? 31.668 2.523 -32.544 1.00 54.09 80 ASP A O 1
ATOM 644 N N . ARG A 1 81 ? 32.271 3.805 -30.791 1.00 46.91 81 ARG A N 1
ATOM 645 C CA . ARG A 1 81 ? 31.053 3.702 -29.959 1.00 46.91 81 ARG A CA 1
ATOM 646 C C . ARG A 1 81 ? 30.676 4.973 -29.210 1.00 46.91 81 ARG A C 1
ATOM 648 O O . ARG A 1 81 ? 29.970 4.923 -28.201 1.00 46.91 81 ARG A O 1
ATOM 655 N N . ALA A 1 82 ? 31.149 6.119 -29.669 1.00 48.25 82 ALA A N 1
ATOM 656 C CA . ALA A 1 82 ? 31.008 7.355 -28.918 1.00 48.25 82 ALA A CA 1
ATOM 657 C C . ALA A 1 82 ? 29.556 7.874 -28.720 1.00 48.25 82 ALA A C 1
ATOM 659 O O . ALA A 1 82 ? 29.394 8.802 -27.926 1.00 48.25 82 ALA A O 1
ATOM 660 N N . THR A 1 83 ? 28.491 7.351 -29.369 1.00 53.12 83 THR A N 1
ATOM 661 C CA . THR A 1 83 ? 27.286 8.211 -29.532 1.00 53.12 83 THR A CA 1
ATOM 662 C C . THR A 1 83 ? 25.877 7.603 -29.645 1.00 53.12 83 THR A C 1
ATOM 664 O O . THR A 1 83 ? 24.949 8.384 -29.840 1.00 53.12 83 THR A O 1
ATOM 667 N N . ASP A 1 84 ? 25.620 6.300 -29.495 1.00 60.12 84 ASP A N 1
ATOM 668 C CA . ASP A 1 84 ? 24.225 5.824 -29.630 1.00 60.12 84 ASP A CA 1
ATOM 669 C C . ASP A 1 84 ? 23.395 6.077 -28.360 1.00 60.12 84 ASP A C 1
ATOM 671 O O . ASP A 1 84 ? 23.635 5.504 -27.290 1.00 60.12 84 ASP A O 1
ATOM 675 N N . ALA A 1 85 ? 22.404 6.964 -28.492 1.00 66.75 85 ALA A N 1
ATOM 676 C CA . ALA A 1 85 ? 21.377 7.213 -27.490 1.00 66.75 85 ALA A CA 1
ATOM 677 C C . ALA A 1 85 ? 20.362 6.058 -27.498 1.00 66.75 85 ALA A C 1
ATOM 679 O O . ALA A 1 85 ? 19.572 5.910 -28.426 1.00 66.75 85 ALA A O 1
ATOM 680 N N . LEU A 1 86 ? 20.383 5.243 -26.449 1.00 79.50 86 LEU A N 1
ATOM 681 C CA . LEU A 1 86 ? 19.476 4.128 -26.225 1.00 79.50 86 LEU A CA 1
ATOM 682 C C . LEU A 1 86 ? 18.268 4.610 -25.418 1.00 79.50 86 LEU A C 1
ATOM 684 O O . LEU A 1 86 ? 18.414 4.932 -24.236 1.00 79.50 86 LEU A O 1
ATOM 688 N N . PRO A 1 87 ? 17.063 4.671 -26.003 1.00 87.12 87 PRO A N 1
ATOM 689 C CA . PRO A 1 87 ? 15.878 4.969 -25.226 1.00 87.12 87 PRO A CA 1
ATOM 690 C C . PRO A 1 87 ? 15.607 3.850 -24.217 1.00 87.12 87 PRO A C 1
ATOM 692 O 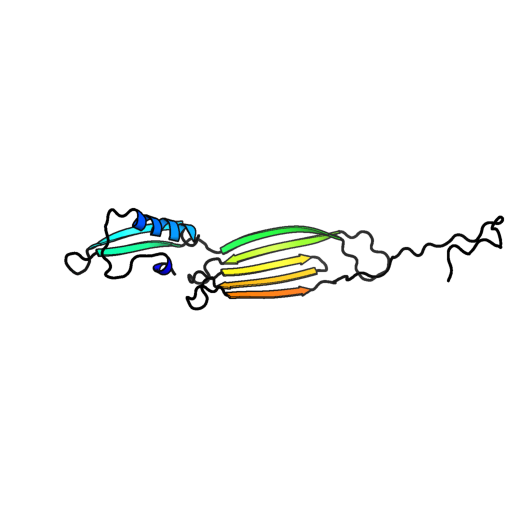O . PRO A 1 87 ? 15.871 2.669 -24.465 1.00 87.12 87 PRO A O 1
ATOM 695 N N . TYR A 1 88 ? 15.056 4.226 -23.072 1.00 89.12 88 TYR A N 1
ATOM 696 C CA . TYR A 1 88 ? 14.529 3.300 -22.088 1.00 89.12 88 TYR A CA 1
ATOM 697 C C . TYR A 1 88 ? 13.159 3.765 -21.605 1.00 89.12 88 TYR A C 1
ATOM 699 O O . TYR A 1 88 ? 12.845 4.958 -21.576 1.00 89.12 88 TYR A O 1
ATOM 707 N N . VAL A 1 89 ? 12.351 2.795 -21.198 1.00 95.62 89 VAL A N 1
ATOM 708 C CA . VAL A 1 89 ? 11.054 2.990 -20.563 1.00 95.62 89 VAL A CA 1
ATOM 709 C C . VAL A 1 89 ? 11.008 2.162 -19.288 1.00 95.62 89 VAL A C 1
ATOM 711 O O . VAL A 1 89 ? 11.535 1.053 -19.227 1.00 95.62 89 VAL A O 1
ATOM 714 N N . GLY A 1 90 ? 10.386 2.707 -18.255 1.00 95.94 90 GLY A N 1
ATOM 715 C CA . GLY A 1 90 ? 10.174 2.041 -16.987 1.00 95.94 90 GLY A CA 1
ATOM 716 C C . GLY A 1 90 ? 8.760 2.263 -16.479 1.00 95.94 90 GLY A C 1
ATOM 717 O O . GLY A 1 90 ? 8.182 3.339 -16.628 1.00 95.94 90 GLY A O 1
ATOM 718 N N . LEU A 1 91 ? 8.216 1.231 -15.851 1.00 97.75 91 LEU A N 1
ATOM 719 C CA . LEU A 1 91 ? 6.914 1.241 -15.204 1.00 97.75 91 LEU A CA 1
ATOM 720 C C . LEU A 1 91 ? 7.056 0.571 -13.844 1.00 97.75 91 LEU A C 1
ATOM 722 O O . LEU A 1 91 ? 7.633 -0.508 -13.733 1.00 97.75 91 LEU A O 1
ATOM 726 N N . SER A 1 92 ? 6.497 1.189 -12.813 1.00 97.44 92 SER A N 1
ATOM 727 C CA . SER A 1 92 ? 6.388 0.591 -11.489 1.00 97.44 92 SER A CA 1
ATOM 728 C C . SER A 1 92 ? 4.953 0.676 -11.006 1.00 97.44 92 SER A C 1
ATOM 730 O O . SER A 1 92 ? 4.365 1.758 -10.982 1.00 97.44 92 SER A O 1
ATOM 732 N N . ALA A 1 93 ? 4.401 -0.464 -10.610 1.00 97.75 93 ALA A N 1
ATOM 733 C CA . ALA A 1 93 ? 3.068 -0.578 -10.043 1.00 97.75 93 ALA A CA 1
ATOM 734 C C . ALA A 1 93 ? 3.131 -1.347 -8.724 1.00 97.75 93 ALA A C 1
ATOM 736 O O . ALA A 1 93 ? 3.991 -2.210 -8.535 1.00 97.75 93 ALA A O 1
ATOM 737 N N . ALA A 1 94 ? 2.218 -1.047 -7.808 1.00 97.00 94 ALA A N 1
ATOM 738 C CA . ALA A 1 94 ? 2.154 -1.724 -6.527 1.00 97.00 94 ALA A CA 1
ATOM 739 C C . ALA A 1 94 ? 0.735 -1.891 -6.018 1.00 97.00 94 ALA A C 1
ATOM 741 O O . ALA A 1 94 ? -0.093 -0.997 -6.136 1.00 97.00 94 ALA A O 1
ATOM 742 N N . GLU A 1 95 ? 0.510 -3.020 -5.368 1.00 95.88 95 GLU A N 1
ATOM 743 C CA . GLU A 1 95 ? -0.640 -3.278 -4.526 1.00 95.88 95 GLU A CA 1
ATOM 744 C C . GLU A 1 95 ? -0.255 -2.961 -3.073 1.00 95.88 95 GLU A C 1
ATOM 746 O O . GLU A 1 95 ? 0.715 -3.510 -2.542 1.00 95.88 95 GLU A O 1
ATOM 751 N N . THR A 1 96 ? -0.967 -2.027 -2.441 1.00 93.81 96 THR A N 1
ATOM 752 C CA . THR A 1 96 ? -0.620 -1.458 -1.122 1.00 93.81 96 THR A CA 1
ATOM 753 C C . THR A 1 96 ? -1.358 -2.101 0.053 1.00 93.81 96 THR A C 1
ATOM 755 O O . THR A 1 96 ? -1.000 -1.847 1.207 1.00 93.81 96 THR A O 1
ATOM 758 N N . ASN A 1 97 ? -2.351 -2.947 -0.226 1.00 92.19 97 ASN A N 1
ATOM 759 C CA . ASN A 1 97 ? -3.104 -3.722 0.754 1.00 92.19 97 ASN A CA 1
ATOM 760 C C . ASN A 1 97 ? -3.377 -5.135 0.230 1.00 92.19 97 ASN A C 1
ATOM 762 O O . ASN A 1 97 ? -4.522 -5.567 0.091 1.00 92.19 97 ASN A O 1
ATOM 766 N N . LEU A 1 98 ? -2.309 -5.869 -0.065 1.00 92.94 98 LEU A N 1
ATOM 767 C CA . LEU A 1 98 ? -2.370 -7.184 -0.684 1.00 92.94 98 LEU A CA 1
ATOM 768 C C . LEU A 1 98 ? -3.319 -8.113 0.094 1.00 92.94 98 LEU A C 1
ATOM 770 O O . LEU A 1 98 ? -3.082 -8.436 1.267 1.00 92.94 98 LEU A O 1
ATOM 774 N N . PHE A 1 99 ? -4.410 -8.506 -0.568 1.00 90.19 99 PHE A N 1
ATOM 775 C CA . PHE A 1 99 ? -5.496 -9.330 -0.021 1.00 90.19 99 PHE A CA 1
ATOM 776 C C . PHE A 1 99 ? -6.122 -8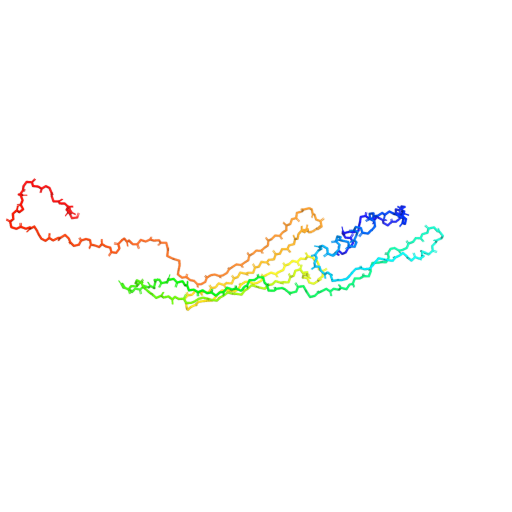.791 1.281 1.00 90.19 99 PHE A C 1
ATOM 778 O O . PHE A 1 99 ? -6.534 -9.572 2.138 1.00 90.19 99 PHE A O 1
ATOM 785 N N . GLY A 1 100 ? -6.140 -7.472 1.491 1.00 89.00 100 GLY A N 1
ATOM 786 C CA . GLY A 1 100 ? -6.704 -6.871 2.705 1.00 89.00 100 GLY A CA 1
ATOM 787 C C . GLY A 1 100 ? -5.859 -7.095 3.965 1.00 89.00 100 GLY A C 1
ATOM 788 O O . GLY A 1 100 ? -6.362 -6.965 5.083 1.00 89.00 100 GLY A O 1
ATOM 789 N N . THR A 1 101 ? -4.586 -7.487 3.814 1.00 89.88 101 THR A N 1
ATOM 790 C CA . THR A 1 101 ? -3.721 -7.881 4.940 1.00 89.88 101 THR A CA 1
ATOM 791 C C . THR A 1 101 ? -2.757 -6.794 5.421 1.00 89.88 101 THR A C 1
ATOM 793 O O . THR A 1 101 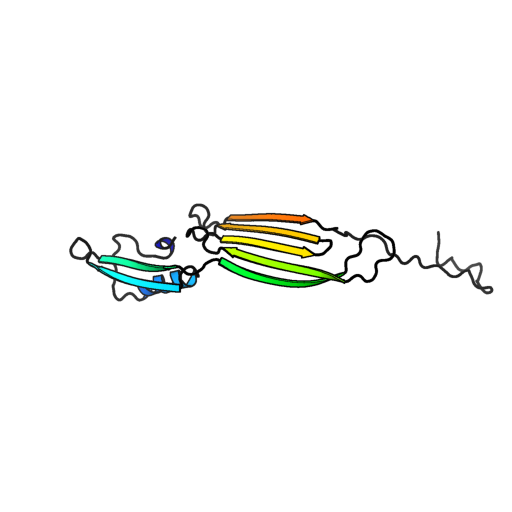? -2.027 -7.013 6.386 1.00 89.88 101 THR A O 1
ATOM 796 N N . GLY A 1 102 ? -2.771 -5.619 4.793 1.00 90.62 102 GLY A N 1
ATOM 797 C CA . GLY A 1 102 ? -1.874 -4.500 5.083 1.00 90.62 102 GLY A CA 1
ATOM 798 C C . GLY A 1 102 ? -0.433 -4.702 4.609 1.00 90.62 102 GLY A C 1
ATOM 799 O O . GLY A 1 102 ? 0.455 -3.932 4.973 1.00 90.62 102 GLY A O 1
ATOM 800 N N . LYS A 1 103 ? -0.200 -5.749 3.814 1.00 94.88 103 LYS A N 1
ATOM 801 C CA . LYS A 1 103 ? 1.077 -6.046 3.160 1.00 94.88 103 LYS A CA 1
ATOM 802 C C . LYS A 1 103 ? 1.107 -5.397 1.785 1.00 94.88 103 LYS A C 1
ATOM 804 O O . LYS A 1 103 ? 0.052 -5.168 1.200 1.00 94.88 103 LYS A O 1
ATOM 809 N N . SER A 1 104 ? 2.293 -5.141 1.249 1.00 95.69 104 SER A N 1
ATOM 810 C CA . SER A 1 104 ? 2.427 -4.566 -0.089 1.00 95.69 104 SER A CA 1
ATOM 811 C C . SER A 1 104 ? 3.293 -5.415 -1.004 1.00 95.69 104 SER A C 1
ATOM 813 O O . SER A 1 104 ? 4.248 -6.064 -0.570 1.00 95.69 104 SER A O 1
ATOM 815 N N . PHE A 1 105 ? 2.948 -5.398 -2.286 1.00 97.44 105 PHE A N 1
ATOM 816 C CA . PHE A 1 105 ? 3.752 -5.972 -3.352 1.00 97.44 105 PHE A CA 1
ATOM 817 C C . PHE A 1 105 ? 3.909 -4.945 -4.467 1.00 97.44 105 PHE A C 1
ATOM 819 O O . PHE A 1 105 ? 2.923 -4.387 -4.935 1.00 97.44 105 PHE A O 1
ATOM 826 N N . ALA A 1 106 ? 5.142 -4.699 -4.887 1.00 98.00 106 ALA A N 1
ATOM 827 C CA . ALA A 1 106 ? 5.478 -3.814 -5.986 1.00 98.00 106 ALA A CA 1
ATOM 828 C C . ALA A 1 106 ? 6.232 -4.591 -7.063 1.00 98.00 106 ALA A C 1
ATOM 830 O O . ALA A 1 106 ? 7.109 -5.399 -6.750 1.00 98.00 106 ALA A O 1
ATOM 831 N N . LEU A 1 107 ? 5.915 -4.300 -8.318 1.00 98.19 107 LEU A N 1
ATOM 832 C CA . LEU A 1 107 ? 6.623 -4.791 -9.486 1.00 98.19 107 LEU A CA 1
ATOM 833 C C . LEU A 1 107 ? 7.097 -3.594 -10.304 1.00 98.19 107 LEU A C 1
ATOM 835 O O . LEU A 1 107 ? 6.300 -2.747 -10.712 1.00 98.19 107 LEU A O 1
ATOM 839 N N . SER A 1 108 ? 8.398 -3.544 -10.547 1.00 98.12 108 SER A N 1
ATOM 840 C CA . SER A 1 108 ? 9.030 -2.565 -11.418 1.00 98.12 108 SER A CA 1
ATOM 841 C C . SER A 1 108 ? 9.632 -3.270 -12.619 1.00 98.12 108 SER A C 1
ATOM 843 O O . SER A 1 108 ? 10.336 -4.268 -12.472 1.00 98.12 108 SER A O 1
ATOM 845 N N . LEU A 1 109 ? 9.369 -2.721 -13.794 1.00 97.50 109 LEU A N 1
ATOM 846 C CA . LEU A 1 109 ? 9.892 -3.162 -15.075 1.00 97.50 109 LEU A CA 1
ATOM 847 C C . LEU A 1 109 ? 10.663 -2.001 -15.691 1.00 97.50 109 LEU A C 1
ATOM 849 O O . LEU A 1 109 ? 10.204 -0.859 -15.645 1.00 97.50 109 LEU A O 1
ATOM 853 N N . LEU A 1 110 ? 11.814 -2.290 -16.280 1.00 94.50 110 LEU A N 1
ATOM 854 C CA . LEU A 1 110 ? 12.563 -1.358 -17.110 1.00 94.50 110 LEU A CA 1
ATOM 855 C C . LEU A 1 110 ? 13.014 -2.093 -18.364 1.00 94.50 110 LEU A C 1
ATOM 857 O O . LEU A 1 110 ? 13.495 -3.221 -18.293 1.00 94.50 110 LEU A O 1
ATOM 861 N N . ALA A 1 111 ? 12.841 -1.452 -19.509 1.00 92.81 111 ALA A N 1
ATOM 862 C CA . ALA A 1 111 ? 13.206 -1.991 -20.804 1.00 92.81 111 ALA A CA 1
ATOM 863 C C . ALA A 1 111 ? 13.913 -0.924 -21.642 1.00 92.81 111 ALA A C 1
ATOM 865 O O . ALA A 1 111 ? 13.527 0.243 -21.663 1.00 92.81 111 ALA A O 1
ATOM 866 N N . SER A 1 112 ? 14.941 -1.357 -22.348 1.00 87.75 112 SER A N 1
ATOM 867 C CA . SER A 1 112 ? 15.714 -0.644 -23.355 1.00 87.75 112 SER A CA 1
ATOM 868 C C . SER A 1 112 ? 16.135 -1.665 -24.416 1.00 87.75 112 SER A C 1
ATOM 870 O O . SER A 1 112 ? 16.005 -2.870 -24.199 1.00 87.75 112 SER A O 1
ATOM 872 N N . ASP A 1 113 ? 16.672 -1.203 -25.543 1.00 84.19 113 ASP A N 1
ATOM 873 C CA . ASP A 1 113 ? 17.126 -2.065 -26.645 1.00 84.19 113 ASP A CA 1
ATOM 874 C C . ASP A 1 113 ? 18.112 -3.156 -26.179 1.00 84.19 113 ASP A C 1
ATOM 876 O O . ASP A 1 113 ? 18.034 -4.310 -26.590 1.00 84.19 113 ASP A O 1
ATOM 880 N N . ARG A 1 114 ? 19.008 -2.808 -25.245 1.00 77.69 114 ARG A N 1
ATOM 881 C CA . ARG A 1 114 ? 20.071 -3.705 -24.750 1.00 77.69 114 ARG A CA 1
ATOM 882 C C . ARG A 1 114 ? 20.002 -4.017 -23.261 1.00 77.69 114 ARG A C 1
ATOM 884 O O . ARG A 1 114 ? 20.884 -4.701 -22.748 1.00 77.69 114 ARG A O 1
ATOM 891 N N . GLN A 1 115 ? 19.023 -3.463 -22.552 1.00 84.75 115 GLN A N 1
ATOM 892 C CA . GLN A 1 115 ? 18.930 -3.594 -21.102 1.00 84.75 115 GLN A CA 1
ATOM 893 C C . GLN A 1 115 ? 17.496 -3.863 -20.679 1.00 84.75 115 GLN A C 1
ATOM 895 O O . GLN A 1 115 ? 16.576 -3.148 -21.063 1.00 84.75 115 GLN A O 1
ATOM 900 N N . GLN A 1 116 ? 17.310 -4.885 -19.859 1.00 91.56 116 GLN A N 1
ATOM 901 C CA . GLN A 1 116 ? 16.024 -5.230 -19.276 1.00 91.56 116 GLN A CA 1
ATOM 902 C C . GLN A 1 116 ? 16.215 -5.442 -17.786 1.00 91.56 116 GLN A C 1
ATOM 904 O O . GLN A 1 116 ? 17.191 -6.054 -17.352 1.00 91.56 116 GLN A O 1
ATOM 909 N N . ALA A 1 117 ? 15.280 -4.941 -16.996 1.00 93.56 117 ALA A N 1
ATOM 910 C CA . ALA A 1 117 ? 15.279 -5.150 -15.569 1.00 93.56 117 ALA A CA 1
ATOM 911 C C . ALA A 1 117 ? 13.875 -5.422 -15.055 1.00 93.56 117 ALA A C 1
ATOM 913 O O . ALA A 1 117 ? 12.898 -4.802 -15.476 1.00 93.56 117 ALA A O 1
ATOM 914 N N . VAL A 1 118 ? 13.803 -6.325 -14.089 1.00 97.44 118 VAL A N 1
ATOM 915 C CA . VAL A 1 118 ? 12.603 -6.622 -13.320 1.00 97.44 118 VAL A CA 1
ATOM 916 C C . VAL A 1 118 ? 12.981 -6.565 -11.852 1.00 97.44 118 VAL A C 1
ATOM 918 O O . VAL A 1 118 ? 13.983 -7.143 -11.447 1.00 97.44 118 VAL A O 1
ATOM 921 N N . LEU A 1 119 ? 12.176 -5.889 -11.044 1.00 97.62 119 LEU A N 1
ATOM 922 C CA . LEU A 1 119 ? 12.322 -5.854 -9.596 1.00 97.62 119 LEU A CA 1
ATOM 923 C C . LEU A 1 119 ? 10.958 -6.102 -8.960 1.00 97.62 119 LEU A C 1
ATOM 925 O O . LEU A 1 119 ? 10.049 -5.286 -9.079 1.00 97.62 119 LEU A O 1
ATOM 929 N N . GLY A 1 120 ? 10.835 -7.218 -8.254 1.00 98.19 120 GLY A N 1
ATOM 930 C CA . GLY A 1 120 ? 9.725 -7.494 -7.354 1.00 98.19 120 GLY A CA 1
ATOM 931 C C . GLY A 1 120 ? 10.105 -7.125 -5.925 1.00 98.19 120 GLY A C 1
ATOM 932 O O . GLY A 1 120 ? 11.194 -7.467 -5.459 1.00 98.19 120 GLY A O 1
ATOM 933 N N . ARG A 1 121 ? 9.213 -6.450 -5.201 1.00 98.06 121 ARG A N 1
ATOM 934 C CA . ARG A 1 121 ? 9.392 -6.128 -3.782 1.00 98.06 121 ARG A CA 1
ATOM 935 C C . ARG A 1 121 ? 8.130 -6.452 -3.004 1.00 98.06 121 ARG A C 1
ATOM 937 O O . ARG A 1 121 ? 7.070 -5.919 -3.296 1.00 98.06 121 ARG A O 1
ATOM 944 N N . TYR A 1 122 ? 8.272 -7.246 -1.959 1.00 98.06 122 TYR A N 1
ATOM 945 C CA . TYR A 1 122 ? 7.230 -7.546 -0.990 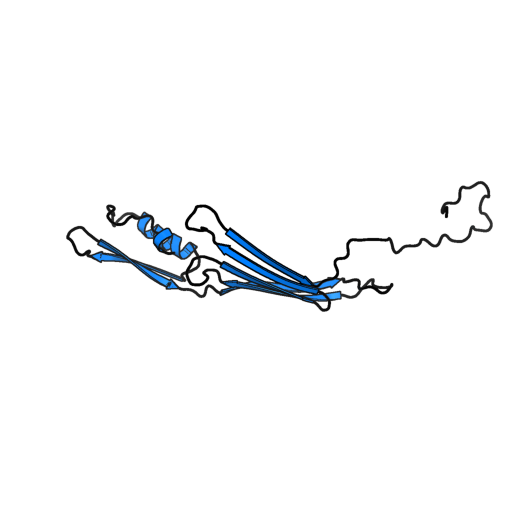1.00 98.06 122 TYR A CA 1
ATOM 946 C C . TYR A 1 122 ? 7.579 -6.930 0.367 1.00 98.06 122 TYR A C 1
ATOM 948 O O . TYR A 1 122 ? 8.739 -6.961 0.784 1.00 98.06 122 TYR A O 1
ATOM 956 N N . THR A 1 123 ? 6.589 -6.367 1.058 1.00 97.19 123 THR A N 1
ATOM 957 C CA . THR A 1 123 ? 6.755 -5.805 2.405 1.00 97.19 123 THR A CA 1
ATOM 958 C C . THR A 1 123 ? 5.623 -6.251 3.327 1.00 97.19 123 THR A C 1
ATOM 960 O O . THR A 1 123 ? 4.448 -6.063 3.018 1.00 97.19 123 THR A O 1
ATOM 963 N N . ASP A 1 124 ? 5.993 -6.781 4.490 1.00 95.88 124 ASP A N 1
ATOM 964 C CA . ASP A 1 124 ? 5.123 -7.045 5.634 1.00 95.88 124 ASP A CA 1
ATOM 965 C C . ASP A 1 124 ? 5.553 -6.137 6.805 1.00 95.88 124 ASP A C 1
ATOM 967 O O . ASP A 1 124 ? 6.591 -6.386 7.423 1.00 95.88 124 ASP A O 1
ATOM 971 N N . PRO A 1 125 ? 4.811 -5.053 7.105 1.00 92.31 125 PRO A N 1
ATOM 972 C CA . PRO A 1 125 ? 5.203 -4.087 8.134 1.00 92.31 125 PRO A CA 1
ATOM 973 C C . PRO A 1 125 ? 5.164 -4.620 9.572 1.00 92.31 125 PRO A C 1
ATOM 975 O O . PRO A 1 125 ? 5.743 -3.987 10.450 1.00 92.31 125 PRO A O 1
ATOM 978 N N . VAL A 1 126 ? 4.444 -5.718 9.825 1.00 91.19 126 VAL A N 1
ATOM 979 C CA . VAL A 1 126 ? 4.297 -6.347 11.150 1.00 91.19 126 VAL A CA 1
ATOM 980 C C . VAL A 1 126 ? 4.380 -7.850 11.015 1.00 91.19 126 VAL A C 1
ATOM 982 O O . VAL A 1 126 ? 3.412 -8.586 11.231 1.00 91.19 126 VAL A O 1
ATOM 985 N N . PHE A 1 127 ? 5.569 -8.299 10.641 1.00 91.88 127 PHE A N 1
ATOM 986 C CA . PHE A 1 127 ? 5.838 -9.701 10.413 1.00 91.88 127 PHE A CA 1
ATOM 987 C C . PHE A 1 127 ? 5.456 -10.511 11.657 1.00 91.88 127 PHE A C 1
ATOM 989 O O . PHE A 1 127 ? 5.938 -10.247 12.762 1.00 91.88 127 PHE A O 1
ATOM 996 N N . LEU A 1 128 ? 4.531 -11.459 11.478 1.00 87.94 128 LEU A N 1
ATOM 997 C CA . LEU A 1 128 ? 3.966 -12.294 12.547 1.00 87.94 128 LEU A CA 1
ATOM 998 C C . LEU A 1 128 ? 3.341 -11.504 13.720 1.00 87.94 128 LEU A C 1
ATOM 1000 O O . LEU A 1 128 ? 3.311 -11.988 14.847 1.00 87.94 128 LEU A O 1
ATOM 1004 N N . GLY A 1 129 ? 2.842 -10.287 13.479 1.00 84.81 129 GLY A N 1
ATOM 1005 C CA . GLY A 1 129 ? 2.247 -9.437 14.520 1.00 84.81 129 GLY A CA 1
ATOM 1006 C C . GLY A 1 129 ? 3.261 -8.828 15.495 1.00 84.81 129 GLY A C 1
ATOM 1007 O O . GLY A 1 129 ? 2.870 -8.293 16.529 1.00 84.81 129 GLY A O 1
ATOM 1008 N N . SER A 1 130 ? 4.552 -8.905 15.174 1.00 89.19 130 SER A N 1
ATOM 1009 C CA . SER A 1 130 ? 5.645 -8.342 15.967 1.00 89.19 130 SER A CA 1
ATOM 1010 C C . SER A 1 130 ? 5.9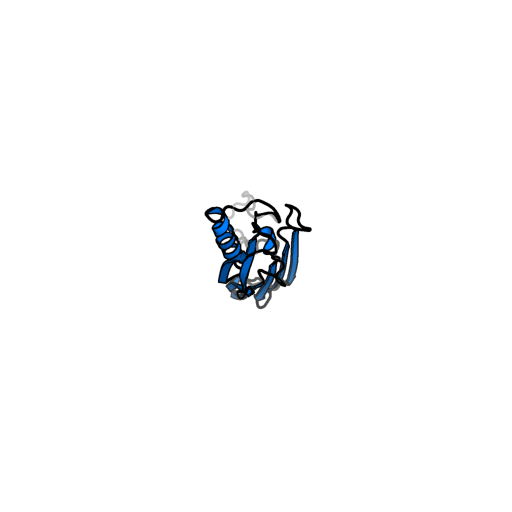17 -6.872 15.592 1.00 89.19 130 SER A C 1
ATOM 1012 O O . SER A 1 130 ? 5.406 -6.390 14.576 1.00 89.19 130 SER A O 1
ATOM 1014 N N . PRO A 1 131 ? 6.741 -6.134 16.363 1.00 89.75 131 PRO A N 1
ATOM 1015 C CA . PRO A 1 131 ? 7.215 -4.805 15.960 1.00 89.75 131 PRO A CA 1
ATOM 1016 C C . PRO A 1 131 ? 8.223 -4.840 14.797 1.00 89.75 131 PRO A C 1
ATOM 1018 O O . PRO A 1 131 ? 8.692 -3.787 14.366 1.00 89.75 131 PRO A O 1
ATOM 1021 N N . PHE A 1 132 ? 8.586 -6.023 14.293 1.00 94.12 132 PHE A N 1
ATOM 1022 C CA . PHE A 1 132 ? 9.518 -6.168 13.183 1.00 94.12 132 PHE A CA 1
ATOM 1023 C C . PHE A 1 132 ? 8.799 -6.122 11.836 1.00 94.12 132 PHE A C 1
ATOM 1025 O O . PHE A 1 132 ? 7.688 -6.628 11.675 1.00 94.12 132 PHE A O 1
ATOM 1032 N N . SER A 1 133 ? 9.485 -5.565 10.840 1.00 95.50 133 SER A N 1
ATOM 1033 C CA . SER A 1 133 ? 9.041 -5.601 9.448 1.00 95.50 133 SER A CA 1
ATOM 1034 C C . SER A 1 133 ? 9.888 -6.583 8.643 1.00 95.50 133 SER A C 1
ATOM 1036 O O . SER A 1 133 ? 11.098 -6.686 8.852 1.00 95.50 133 SER A O 1
ATOM 1038 N N . LEU A 1 134 ? 9.254 -7.295 7.714 1.00 96.56 134 LEU A N 1
ATOM 1039 C CA . LEU A 1 134 ? 9.918 -8.144 6.732 1.00 96.56 134 LEU A CA 1
ATOM 1040 C C . LEU A 1 134 ? 9.829 -7.479 5.361 1.00 96.56 134 LEU A C 1
ATOM 1042 O O . LEU A 1 134 ? 8.751 -7.096 4.907 1.00 96.56 134 LEU A O 1
ATOM 1046 N N . ARG A 1 135 ? 10.961 -7.388 4.666 1.00 97.56 135 ARG A N 1
ATOM 1047 C CA . ARG A 1 135 ? 11.019 -6.952 3.272 1.00 97.56 135 ARG A CA 1
ATOM 1048 C C . ARG A 1 135 ? 11.766 -7.993 2.459 1.00 97.56 135 ARG A C 1
ATOM 1050 O O . ARG A 1 135 ? 12.890 -8.343 2.795 1.00 97.56 135 ARG A O 1
ATOM 1057 N N . LEU A 1 136 ? 11.144 -8.446 1.380 1.00 98.00 136 LEU A N 1
ATOM 1058 C CA . LEU A 1 136 ? 11.750 -9.347 0.409 1.00 98.00 136 LEU A CA 1
ATOM 1059 C C . LEU A 1 136 ? 11.851 -8.615 -0.925 1.00 98.00 136 LEU A C 1
ATOM 1061 O O . LEU A 1 136 ? 10.910 -7.936 -1.337 1.00 98.00 136 LEU A O 1
ATOM 1065 N N . SER A 1 137 ? 12.984 -8.741 -1.605 1.00 97.88 137 SER A N 1
ATOM 1066 C CA . SER A 1 137 ? 13.154 -8.209 -2.954 1.00 97.88 137 SER A CA 1
ATOM 1067 C C . SER A 1 137 ? 13.874 -9.215 -3.829 1.00 97.88 137 SER A C 1
ATOM 1069 O O . SER A 1 137 ? 14.889 -9.770 -3.416 1.00 97.88 137 SER A O 1
ATOM 1071 N N . GLY A 1 138 ? 13.356 -9.412 -5.033 1.00 98.00 138 GLY A N 1
ATOM 1072 C CA . GLY A 1 138 ? 13.990 -10.195 -6.082 1.00 98.00 138 GLY A CA 1
ATOM 1073 C C . GLY A 1 138 ? 14.160 -9.310 -7.300 1.00 98.00 138 GLY A C 1
ATOM 1074 O O . GLY A 1 138 ? 13.224 -8.606 -7.678 1.00 98.00 138 GLY A O 1
ATOM 1075 N N . PHE A 1 139 ? 15.344 -9.327 -7.892 1.00 96.50 139 PHE A N 1
ATOM 1076 C CA . PHE A 1 139 ? 15.625 -8.573 -9.100 1.00 96.50 139 PHE A CA 1
ATOM 1077 C C . PHE A 1 139 ? 16.241 -9.473 -10.161 1.00 96.50 139 PHE A C 1
ATOM 1079 O O . PHE A 1 139 ? 16.894 -10.470 -9.863 1.00 96.50 139 PHE A O 1
ATOM 1086 N N . PHE A 1 140 ? 16.027 -9.088 -11.406 1.00 95.00 140 PHE A N 1
ATOM 1087 C CA . PHE A 1 140 ? 16.679 -9.645 -12.570 1.00 95.00 140 PHE A CA 1
ATOM 1088 C C . PHE A 1 140 ? 17.133 -8.474 -13.428 1.00 95.00 140 PHE A C 1
ATOM 1090 O O . PHE A 1 140 ? 16.329 -7.597 -13.738 1.00 95.00 140 PHE A O 1
ATOM 1097 N N . HIS A 1 141 ? 18.407 -8.465 -13.799 1.00 91.19 141 HIS A N 1
ATOM 1098 C CA . HIS A 1 141 ? 18.980 -7.488 -14.712 1.00 91.19 141 HIS A CA 1
ATOM 1099 C C . HIS A 1 141 ? 19.657 -8.250 -15.843 1.00 91.19 141 HIS A C 1
ATOM 1101 O O . HIS A 1 141 ? 20.545 -9.063 -15.608 1.00 91.19 141 HIS A O 1
ATOM 1107 N N . ASN A 1 142 ? 19.221 -7.986 -17.067 1.00 87.00 142 ASN A N 1
ATOM 1108 C CA . ASN A 1 142 ? 19.903 -8.411 -18.273 1.00 87.00 142 ASN A CA 1
ATOM 1109 C C . ASN A 1 142 ? 20.433 -7.159 -18.957 1.00 87.00 142 ASN A C 1
ATOM 1111 O O . ASN A 1 142 ? 19.689 -6.448 -19.631 1.00 87.00 142 ASN A O 1
ATOM 1115 N N . GLY A 1 143 ? 21.700 -6.858 -18.720 1.00 77.12 143 GLY A N 1
ATOM 1116 C CA . GLY A 1 143 ? 22.386 -5.719 -19.298 1.00 77.12 143 GLY A CA 1
ATOM 1117 C C . GLY A 1 143 ? 23.887 -5.928 -19.206 1.00 77.12 143 GLY A C 1
ATOM 1118 O O . GLY A 1 143 ? 24.370 -6.672 -18.357 1.00 77.12 143 GLY A O 1
ATOM 1119 N N . LEU A 1 144 ? 24.626 -5.279 -20.098 1.00 68.06 144 LEU A N 1
ATOM 1120 C CA . LEU A 1 144 ? 26.081 -5.258 -20.021 1.00 68.06 144 LEU A CA 1
ATOM 1121 C C . LEU A 1 144 ? 26.495 -4.311 -18.887 1.00 68.06 144 LEU A C 1
ATOM 1123 O O . LEU A 1 144 ? 26.272 -3.103 -18.982 1.00 68.06 144 LEU A O 1
ATOM 1127 N N . GLU A 1 145 ? 27.079 -4.856 -17.822 1.00 53.59 145 GLU A N 1
ATOM 1128 C CA . GLU A 1 145 ? 27.774 -4.077 -16.797 1.00 53.59 145 GLU A CA 1
ATOM 1129 C C . GLU A 1 145 ? 29.181 -3.755 -17.308 1.00 53.59 145 GLU A C 1
ATOM 1131 O O . GLU A 1 145 ? 30.014 -4.644 -17.474 1.00 53.59 145 GLU A O 1
ATOM 1136 N N . PHE A 1 146 ? 29.451 -2.481 -17.591 1.00 55.66 146 PHE A N 1
ATOM 1137 C CA . PHE A 1 146 ? 30.806 -2.021 -17.887 1.00 55.66 146 PHE A CA 1
ATOM 1138 C C . PHE A 1 146 ? 31.461 -1.560 -16.584 1.00 55.66 146 PHE A C 1
ATOM 1140 O O . PHE A 1 146 ? 31.303 -0.416 -16.158 1.00 55.66 146 PHE A O 1
ATOM 1147 N N . PHE A 1 147 ? 32.205 -2.462 -15.947 1.00 50.16 147 PHE A N 1
ATOM 1148 C CA . PHE A 1 147 ? 33.286 -2.063 -15.052 1.00 50.16 147 PHE A CA 1
ATOM 1149 C C . PHE A 1 147 ? 34.455 -1.658 -15.953 1.00 50.16 147 PHE A C 1
ATOM 1151 O O . PHE A 1 147 ? 34.823 -2.412 -16.850 1.00 50.16 147 PHE A O 1
ATOM 1158 N N . GLY A 1 148 ? 34.930 -0.419 -15.810 1.00 58.47 148 GLY A N 1
ATOM 1159 C CA . GLY A 1 148 ? 35.848 0.206 -16.763 1.00 58.47 148 GLY A CA 1
ATOM 1160 C C . GLY A 1 148 ? 37.124 -0.591 -17.044 1.00 58.47 148 GLY A C 1
ATOM 1161 O O . GLY A 1 148 ? 37.514 -1.419 -16.228 1.00 58.47 148 GLY A O 1
ATOM 1162 N N . ASN A 1 149 ? 37.716 -0.316 -18.216 1.00 48.06 149 ASN A N 1
ATOM 1163 C CA . ASN A 1 149 ? 39.133 -0.406 -18.634 1.00 48.06 149 ASN A CA 1
ATOM 1164 C C . ASN A 1 149 ? 39.147 -0.358 -20.182 1.00 48.06 149 ASN A C 1
ATOM 1166 O O . ASN A 1 149 ? 38.242 -0.913 -20.797 1.00 48.06 149 ASN A O 1
ATOM 1170 N N . GLU A 1 150 ? 40.031 0.294 -20.937 1.00 54.50 150 GLU A N 1
ATOM 1171 C CA . GLU A 1 150 ? 41.278 1.065 -20.772 1.00 54.50 150 GLU A CA 1
ATOM 1172 C C . GLU A 1 150 ? 41.119 2.406 -21.535 1.00 54.50 150 GLU A C 1
ATOM 1174 O O . GLU A 1 150 ? 40.202 2.527 -22.357 1.00 54.50 150 GLU A O 1
ATOM 1179 N N . PRO A 1 151 ? 41.954 3.441 -21.309 1.00 48.44 151 PRO A N 1
ATOM 1180 C CA . PRO A 1 151 ? 41.865 4.674 -22.089 1.00 48.44 151 PRO A CA 1
ATOM 1181 C C . PRO A 1 151 ? 42.087 4.389 -23.585 1.00 48.44 151 PRO A C 1
ATOM 1183 O O . PRO A 1 151 ? 43.183 4.046 -24.010 1.00 48.44 151 PRO A O 1
ATOM 1186 N N . LEU A 1 152 ? 41.048 4.611 -24.398 1.00 54.94 152 LEU A N 1
ATOM 1187 C CA . LEU A 1 152 ? 41.048 4.540 -25.873 1.00 54.94 152 LEU A CA 1
ATOM 1188 C C . LEU A 1 152 ? 41.919 5.615 -26.555 1.00 54.94 152 LEU A C 1
ATOM 1190 O O . LEU A 1 152 ? 41.820 5.823 -27.762 1.00 54.94 152 LEU A O 1
ATOM 1194 N N . VAL A 1 153 ? 42.760 6.319 -25.799 1.00 56.53 153 VAL A N 1
ATOM 1195 C CA . VAL A 1 153 ? 43.669 7.329 -26.336 1.00 56.53 153 VAL A CA 1
ATOM 1196 C C . VAL A 1 153 ? 45.076 6.747 -26.330 1.00 56.53 153 VAL A C 1
ATOM 1198 O O . VAL A 1 153 ? 45.850 6.968 -25.403 1.00 56.53 153 VAL A O 1
ATOM 1201 N N . SER A 1 154 ? 45.426 5.996 -27.377 1.00 57.00 154 SER A N 1
ATOM 1202 C CA . SER A 1 154 ? 46.836 5.838 -27.724 1.00 57.00 154 SER A CA 1
ATOM 1203 C C . SER A 1 154 ? 47.301 7.191 -28.254 1.00 57.00 154 SER A C 1
ATOM 1205 O O . SER A 1 154 ? 46.924 7.598 -29.356 1.00 57.00 154 SER A O 1
ATOM 1207 N N . ILE A 1 155 ? 48.062 7.929 -27.453 1.00 59.56 155 ILE A N 1
ATOM 1208 C CA . ILE A 1 155 ? 48.731 9.138 -27.922 1.00 59.56 155 ILE A CA 1
ATOM 1209 C C . ILE A 1 155 ? 49.739 8.661 -28.975 1.00 59.56 155 ILE A C 1
ATOM 1211 O O . ILE A 1 155 ? 50.743 8.045 -28.634 1.00 59.56 155 ILE A O 1
ATOM 1215 N N . SER A 1 156 ? 49.453 8.872 -30.262 1.00 60.25 156 SER A N 1
ATOM 1216 C CA . SER A 1 156 ? 50.459 8.668 -31.304 1.00 60.25 156 SER A CA 1
ATOM 1217 C C . SER A 1 156 ? 51.470 9.794 -31.159 1.00 60.25 156 SER A C 1
ATOM 1219 O O . SER A 1 156 ? 51.202 10.918 -31.589 1.00 60.25 156 SER A O 1
ATOM 1221 N N . CYS A 1 157 ? 52.606 9.513 -30.521 1.00 62.44 157 CYS A N 1
ATOM 1222 C CA . CYS A 1 157 ? 53.684 10.485 -30.417 1.00 62.44 157 CYS A CA 1
ATOM 1223 C C . CYS A 1 157 ? 54.162 10.792 -31.857 1.00 62.44 157 CYS A C 1
ATOM 1225 O O . CYS A 1 157 ? 54.392 9.860 -32.636 1.00 62.44 157 CYS A O 1
ATOM 1227 N N . PRO A 1 158 ? 54.208 12.069 -32.282 1.00 64.69 158 PRO A N 1
ATOM 1228 C CA . PRO A 1 158 ? 54.750 12.411 -33.590 1.00 64.69 158 PRO A CA 1
ATOM 1229 C C . PRO A 1 158 ? 56.216 11.956 -33.656 1.00 64.69 158 PRO A C 1
ATOM 1231 O O . PRO A 1 158 ? 56.899 11.986 -32.629 1.00 64.69 158 PRO A O 1
ATOM 1234 N N . PRO A 1 159 ? 56.716 11.525 -34.828 1.00 64.31 159 PRO A N 1
ATOM 1235 C CA . PRO A 1 159 ? 58.125 11.183 -34.967 1.00 64.31 159 PRO A CA 1
ATOM 1236 C C . PRO A 1 159 ? 58.984 12.388 -34.554 1.00 64.31 159 PRO A C 1
ATOM 1238 O O . PRO A 1 159 ? 58.557 13.529 -34.774 1.00 64.31 159 PRO A O 1
ATOM 1241 N N . PRO A 1 160 ? 60.168 12.162 -33.959 1.00 63.69 160 PRO A N 1
ATOM 1242 C CA . PRO A 1 160 ? 61.048 13.250 -33.561 1.00 63.69 160 PRO A CA 1
ATOM 1243 C C . PRO A 1 160 ? 61.284 14.176 -34.757 1.00 63.69 160 PRO A C 1
ATOM 1245 O O . PRO A 1 160 ? 61.589 13.724 -35.864 1.00 63.69 160 PRO A O 1
ATOM 1248 N N . GLY A 1 161 ? 61.072 15.476 -34.542 1.00 66.62 161 GLY A N 1
ATOM 1249 C CA . GLY A 1 161 ? 61.357 16.485 -35.554 1.00 66.62 161 GLY A CA 1
ATOM 1250 C C . GLY A 1 161 ? 62.847 16.489 -35.924 1.00 66.62 161 GLY A C 1
ATOM 1251 O O . GLY A 1 161 ? 63.668 15.966 -35.171 1.00 66.62 161 GLY A O 1
ATOM 1252 N N . PRO A 1 162 ? 63.227 17.101 -37.057 1.00 64.31 162 PRO A N 1
ATOM 1253 C CA . PRO A 1 162 ? 64.623 17.163 -37.510 1.00 64.31 162 PRO A CA 1
ATOM 1254 C C . PRO A 1 162 ? 65.574 17.871 -36.526 1.00 64.31 162 PRO A C 1
ATOM 1256 O O . PRO A 1 162 ? 66.784 17.705 -36.640 1.00 64.31 162 PRO A O 1
ATOM 1259 N N . ASP A 1 163 ? 65.022 18.597 -35.550 1.00 65.75 163 ASP A N 1
ATOM 1260 C CA . ASP A 1 163 ? 65.748 19.354 -34.526 1.00 65.75 163 ASP A CA 1
ATOM 1261 C C . ASP A 1 163 ? 65.706 18.673 -33.139 1.00 65.75 163 ASP A C 1
ATOM 1263 O O . ASP A 1 163 ? 65.941 19.321 -32.120 1.00 65.75 163 ASP A O 1
ATOM 1267 N N . ALA A 1 164 ? 65.336 17.387 -33.064 1.00 64.12 164 ALA A N 1
ATOM 1268 C CA . ALA A 1 164 ? 65.246 16.663 -31.798 1.00 64.12 164 ALA A CA 1
ATOM 1269 C C . ALA A 1 164 ? 66.635 16.455 -31.169 1.00 64.12 164 ALA A C 1
ATOM 1271 O O . ALA A 1 164 ? 67.526 15.857 -31.774 1.00 64.12 164 ALA A O 1
ATOM 1272 N N . ASP A 1 165 ? 66.798 16.944 -29.940 1.00 66.62 165 ASP A N 1
ATOM 1273 C CA . ASP A 1 165 ? 68.049 16.883 -29.186 1.00 66.62 165 ASP A CA 1
ATOM 1274 C C . ASP A 1 165 ? 68.325 15.431 -28.729 1.00 66.62 165 ASP A C 1
ATOM 1276 O O . ASP A 1 165 ? 67.494 14.855 -28.019 1.00 66.62 165 ASP A O 1
ATOM 1280 N N . PRO A 1 166 ? 69.454 14.801 -29.108 1.00 65.06 166 PRO A N 1
ATOM 1281 C CA . PRO A 1 166 ? 69.703 13.376 -28.856 1.00 65.06 166 PRO A CA 1
ATOM 1282 C C . PRO A 1 166 ? 69.929 13.022 -27.377 1.00 65.06 166 PRO A C 1
ATOM 1284 O O . PRO A 1 166 ? 69.909 11.844 -27.026 1.00 65.06 166 PRO A O 1
ATOM 1287 N N . GLU A 1 167 ? 70.145 14.015 -26.510 1.00 65.75 167 GLU A N 1
ATOM 1288 C CA . GLU A 1 167 ? 70.257 13.829 -25.056 1.00 65.75 167 GLU A CA 1
ATOM 1289 C C . GLU A 1 167 ? 68.927 14.044 -24.313 1.00 65.75 167 GLU A C 1
ATOM 1291 O O . GLU A 1 167 ? 68.855 13.810 -23.103 1.00 65.75 167 GLU A O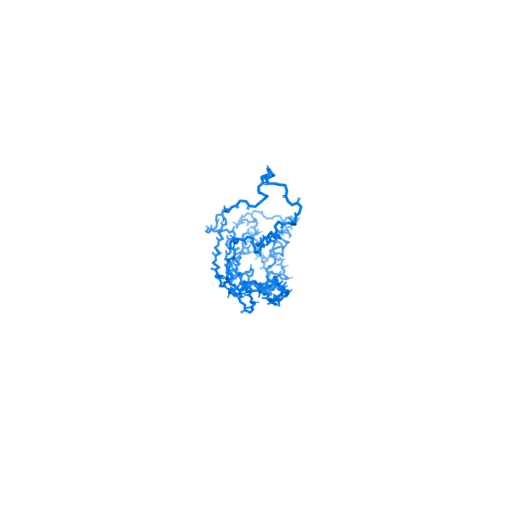 1
ATOM 1296 N N . MET A 1 168 ? 67.859 14.469 -25.003 1.00 63.62 168 MET A N 1
ATOM 1297 C CA . MET A 1 168 ? 66.560 14.659 -24.364 1.00 63.62 168 MET A CA 1
ATOM 1298 C C . MET A 1 168 ? 65.898 13.290 -24.127 1.00 63.62 168 MET A C 1
ATOM 1300 O O . MET A 1 168 ? 65.741 12.520 -25.076 1.00 63.62 168 MET A O 1
ATOM 1304 N N . PRO A 1 169 ? 65.511 12.952 -22.882 1.00 59.19 169 PRO A N 1
ATOM 1305 C CA . PRO A 1 169 ? 64.869 11.676 -22.592 1.00 59.19 169 PRO A CA 1
ATOM 1306 C C . PRO A 1 169 ? 63.557 11.557 -23.371 1.00 59.19 169 PRO A C 1
ATOM 1308 O O . PRO A 1 169 ? 62.769 12.504 -23.406 1.00 59.19 169 PRO A O 1
ATOM 1311 N N . ASP A 1 170 ? 63.345 10.394 -23.991 1.00 59.44 170 ASP A N 1
ATOM 1312 C CA . ASP A 1 170 ? 62.165 10.112 -24.807 1.00 59.44 170 ASP A CA 1
ATOM 1313 C C . ASP A 1 170 ? 60.889 10.379 -23.985 1.00 59.44 170 ASP A C 1
ATOM 1315 O O . ASP A 1 170 ? 60.702 9.756 -22.931 1.00 59.44 170 ASP A O 1
ATOM 1319 N N . PRO A 1 171 ? 60.014 11.313 -24.403 1.00 57.12 171 PRO A N 1
ATOM 1320 C CA . PRO A 1 171 ? 58.779 11.588 -23.678 1.00 57.12 171 PRO A CA 1
ATOM 1321 C C . PRO A 1 171 ? 57.800 10.401 -23.708 1.00 57.12 171 PRO A C 1
ATOM 1323 O O . PRO A 1 171 ? 56.824 10.421 -22.954 1.00 57.12 171 PRO A O 1
ATOM 1326 N N . CYS A 1 172 ? 58.050 9.383 -24.544 1.00 57.81 172 CYS A N 1
ATOM 1327 C CA . CYS A 1 172 ? 57.223 8.188 -24.698 1.00 57.81 172 CYS A CA 1
ATOM 1328 C C . CYS A 1 172 ? 58.086 6.898 -24.691 1.00 57.81 172 CYS A C 1
ATOM 1330 O O . CYS A 1 172 ? 58.329 6.334 -25.756 1.00 57.81 172 CYS A O 1
ATOM 1332 N N . PRO A 1 173 ? 58.552 6.392 -23.530 1.00 56.12 173 PRO A N 1
ATOM 1333 C CA . PRO A 1 173 ? 59.232 5.094 -23.474 1.00 56.12 173 PRO A CA 1
ATOM 1334 C C . PRO A 1 173 ? 58.276 3.939 -23.857 1.00 56.12 173 PRO A C 1
ATOM 1336 O O . PRO A 1 173 ? 57.063 4.094 -23.686 1.00 56.12 173 PRO A O 1
ATOM 1339 N N . PRO A 1 174 ? 58.798 2.808 -24.381 1.00 55.56 174 PRO A N 1
ATOM 1340 C CA . PRO A 1 174 ? 57.992 1.689 -24.884 1.00 55.56 174 PRO A CA 1
ATOM 1341 C C . PRO A 1 174 ? 57.143 0.992 -23.815 1.00 55.56 174 PRO A C 1
ATOM 1343 O O . PRO A 1 174 ? 57.570 0.952 -22.636 1.00 55.56 174 PRO A O 1
#

Secondary structure (DSSP, 8-state):
-GGGG--PPTT----TT-THHHHHHHHHHHTTSEEEEEEEEEE-SSTT-EEEEEEEEEPP-EEEEEEEEEEEE---SSS--S--EEEEEEEEEEEEEETTTTEEEEEEEEEESS-EEEEEEEEETTGGGSS--EEEEEEEEES--------S----PPPPPTT--TTSPPSS--